Protein AF-A0A8S2SX09-F1 (afdb_monomer_lite)

InterPro domains:
  IPR001024 PLAT/LH2 domain [PF01477] (39-89)
  IPR001024 PLAT/LH2 domain [PS50095] (1-22)
  IPR001024 PLAT/LH2 domain [PS50095] (35-90)
  IPR036392 PLAT/LH2 domain superfamily [SSF49723] (32-89)
  IPR052970 Inner ear hair cell lipoxygenase homology domain-containing protein [PTHR45901] (32-88)

Radius of gyration: 21.68 Å; chains: 1; bounding box: 47×37×47 Å

Foldseek 3Di:
DFDPVADLDLPDGPRHNDDDTDDDPVPDDDDPFWDKDKDKDFQALPPPSADPDFDWDWDADPVGIDDTHTFDDPDRDRDHGDIDMGIDTD

Structure (mmCIF, N/CA/C/O backbone):
data_AF-A0A8S2SX09-F1
#
_entry.id   AF-A0A8S2SX09-F1
#
loop_
_atom_site.group_PDB
_atom_site.id
_atom_site.type_symbol
_atom_site.label_atom_id
_atom_site.label_alt_id
_atom_site.label_comp_id
_atom_site.label_asym_id
_atom_site.label_entity_id
_atom_site.label_seq_id
_atom_site.pdbx_PDB_ins_code
_atom_site.Cartn_x
_atom_site.Cartn_y
_atom_site.Cartn_z
_atom_site.occupancy
_atom_site.B_iso_or_equiv
_atom_site.auth_seq_id
_atom_site.auth_comp_id
_atom_site.auth_asym_id
_atom_site.auth_atom_id
_atom_site.pdbx_PDB_model_num
ATOM 1 N N . THR A 1 1 ? 15.490 -1.611 -16.345 1.00 61.22 1 THR A N 1
ATOM 2 C CA . THR A 1 1 ? 15.525 -2.811 -17.206 1.00 61.22 1 THR A CA 1
ATOM 3 C C . THR A 1 1 ? 16.920 -3.376 -17.152 1.00 61.22 1 THR A C 1
ATOM 5 O O . THR A 1 1 ? 17.843 -2.583 -17.052 1.00 61.22 1 THR A O 1
ATOM 8 N N . PHE A 1 2 ? 17.074 -4.697 -17.201 1.00 74.00 2 PHE A N 1
ATOM 9 C CA . PHE A 1 2 ? 18.380 -5.355 -17.264 1.00 74.00 2 PHE A CA 1
ATOM 10 C C . PHE A 1 2 ? 18.537 -5.952 -18.665 1.00 74.00 2 PHE A C 1
ATOM 12 O O . PHE A 1 2 ? 18.018 -7.041 -18.915 1.00 74.00 2 PHE A O 1
ATOM 19 N N . PRO A 1 3 ? 19.115 -5.212 -19.626 1.00 79.00 3 PRO A N 1
ATOM 20 C CA . PRO A 1 3 ? 19.244 -5.713 -20.985 1.00 79.00 3 PRO A CA 1
ATOM 21 C C . PRO A 1 3 ? 20.250 -6.868 -21.012 1.00 79.00 3 PRO A C 1
ATOM 23 O O . PRO A 1 3 ? 21.432 -6.681 -20.749 1.00 79.00 3 PRO A O 1
ATOM 26 N N . CYS A 1 4 ? 19.773 -8.070 -21.335 1.00 85.06 4 CYS A N 1
ATOM 27 C CA . CYS A 1 4 ? 20.637 -9.232 -21.547 1.00 85.06 4 CYS A CA 1
ATOM 28 C C . CYS A 1 4 ? 21.301 -9.202 -22.936 1.00 85.06 4 CYS A C 1
ATOM 30 O O . CYS A 1 4 ? 22.427 -9.664 -23.091 1.00 85.06 4 CYS A O 1
ATOM 32 N N . ASN A 1 5 ? 20.600 -8.654 -23.940 1.00 85.31 5 ASN A N 1
ATOM 33 C CA . ASN A 1 5 ? 21.018 -8.538 -25.348 1.00 85.31 5 ASN A CA 1
ATOM 34 C C . ASN A 1 5 ? 21.537 -9.835 -26.003 1.00 85.31 5 ASN A C 1
ATOM 36 O O . ASN A 1 5 ? 22.198 -9.770 -27.032 1.00 85.31 5 ASN A O 1
ATOM 40 N N . ASN A 1 6 ? 21.215 -10.999 -25.438 1.00 88.88 6 ASN A N 1
ATOM 41 C CA . ASN A 1 6 ? 21.581 -12.319 -25.942 1.00 88.88 6 ASN A CA 1
ATOM 42 C C . ASN A 1 6 ? 20.493 -13.336 -25.585 1.00 88.88 6 ASN A C 1
ATOM 44 O O . ASN A 1 6 ? 19.715 -13.123 -24.652 1.00 88.88 6 ASN A O 1
ATOM 48 N N . TRP A 1 7 ? 20.456 -14.435 -26.335 1.00 90.56 7 TRP A N 1
ATOM 49 C CA . TRP A 1 7 ? 19.586 -15.577 -26.060 1.00 90.56 7 TRP A CA 1
ATOM 50 C C . TRP A 1 7 ? 20.171 -16.435 -24.935 1.00 90.56 7 TRP A C 1
ATOM 52 O O . TRP A 1 7 ? 21.360 -16.730 -24.959 1.00 90.56 7 TRP A O 1
ATOM 62 N N . LEU A 1 8 ? 19.333 -16.856 -23.981 1.00 91.94 8 LEU A N 1
ATOM 63 C CA . LEU A 1 8 ? 19.699 -17.816 -22.931 1.00 91.94 8 LEU A CA 1
ATOM 64 C C . LEU A 1 8 ? 19.331 -19.237 -23.366 1.00 91.94 8 LEU A C 1
ATOM 66 O O . LEU A 1 8 ? 18.374 -19.822 -22.861 1.00 91.94 8 LEU A O 1
ATOM 70 N N . ALA A 1 9 ? 20.020 -19.755 -24.373 1.00 91.75 9 ALA A N 1
ATOM 71 C CA . ALA A 1 9 ? 19.664 -21.021 -25.004 1.00 91.75 9 ALA A CA 1
ATOM 72 C C . ALA A 1 9 ? 20.919 -21.746 -25.479 1.00 91.75 9 ALA A C 1
ATOM 74 O O . ALA A 1 9 ? 21.865 -21.092 -25.895 1.00 91.75 9 ALA A O 1
ATOM 75 N N . GLU A 1 10 ? 20.927 -23.078 -25.434 1.00 95.31 10 GLU A N 1
ATOM 76 C CA . GLU A 1 10 ? 22.078 -23.905 -25.843 1.00 95.31 10 GLU A CA 1
ATOM 77 C C . GLU A 1 10 ? 22.149 -24.132 -27.365 1.00 95.31 10 GLU A C 1
ATOM 79 O O . GLU A 1 10 ? 23.190 -24.512 -27.908 1.00 95.31 10 GLU A O 1
ATOM 84 N N . ASP A 1 11 ? 21.041 -23.910 -28.069 1.00 94.94 11 ASP A N 1
ATOM 85 C CA . ASP A 1 11 ? 20.849 -24.235 -29.484 1.00 94.94 11 ASP A CA 1
ATOM 86 C C . ASP A 1 11 ? 20.903 -23.013 -30.413 1.00 94.94 11 ASP A C 1
ATOM 88 O O . ASP A 1 11 ? 20.969 -23.161 -31.634 1.00 94.94 11 ASP A O 1
ATOM 92 N N . THR A 1 12 ? 20.938 -21.804 -29.854 1.00 92.31 12 THR A N 1
ATOM 93 C CA . THR A 1 12 ? 21.013 -20.545 -30.598 1.00 92.31 12 THR A CA 1
ATOM 94 C C . THR A 1 12 ? 21.882 -19.520 -29.869 1.00 92.31 12 THR A C 1
ATOM 96 O O . THR A 1 12 ? 22.289 -19.713 -28.725 1.00 92.31 12 THR A O 1
ATOM 99 N N . GLY A 1 13 ? 22.198 -18.414 -30.541 1.00 89.56 13 GLY A N 1
ATOM 100 C CA . GLY A 1 13 ? 23.033 -17.355 -29.980 1.00 89.56 13 GLY A CA 1
ATOM 101 C C . GLY A 1 13 ? 24.432 -17.848 -29.597 1.00 89.56 13 GLY A C 1
ATOM 102 O O . GLY A 1 13 ? 25.114 -18.497 -30.389 1.00 89.56 13 GLY A O 1
ATOM 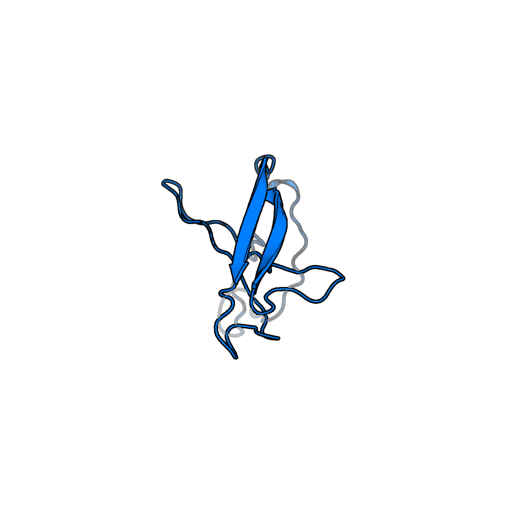103 N N . ASP A 1 14 ? 24.860 -17.513 -28.382 1.00 92.19 14 ASP A N 1
ATOM 104 C CA . ASP A 1 14 ? 26.179 -17.842 -27.830 1.00 92.19 14 ASP A CA 1
ATOM 105 C C . ASP A 1 14 ? 26.185 -19.118 -26.967 1.00 92.19 14 ASP A C 1
ATOM 107 O O . ASP A 1 14 ? 27.205 -19.440 -26.356 1.00 92.19 14 ASP A O 1
ATOM 111 N N . LYS A 1 15 ? 25.079 -19.876 -26.976 1.00 92.75 15 LYS A N 1
ATOM 112 C CA . LYS A 1 15 ? 24.933 -21.185 -26.323 1.00 92.75 15 LYS A CA 1
ATOM 113 C C . LYS A 1 15 ? 25.044 -21.177 -24.798 1.00 92.75 15 LYS A C 1
ATOM 115 O O . LYS A 1 15 ? 25.322 -22.215 -24.201 1.00 92.75 15 LYS A O 1
ATOM 120 N N . LEU A 1 16 ? 24.862 -20.026 -24.157 1.00 92.75 16 LEU A N 1
ATOM 121 C CA . LEU A 1 16 ? 24.952 -19.908 -22.705 1.00 92.75 16 LEU A CA 1
ATOM 122 C C . LEU A 1 16 ? 23.572 -19.644 -22.110 1.00 92.75 16 LEU A C 1
ATOM 124 O O . LEU A 1 16 ? 22.869 -18.730 -22.522 1.00 92.75 16 LEU A O 1
ATOM 128 N N . ILE A 1 17 ? 23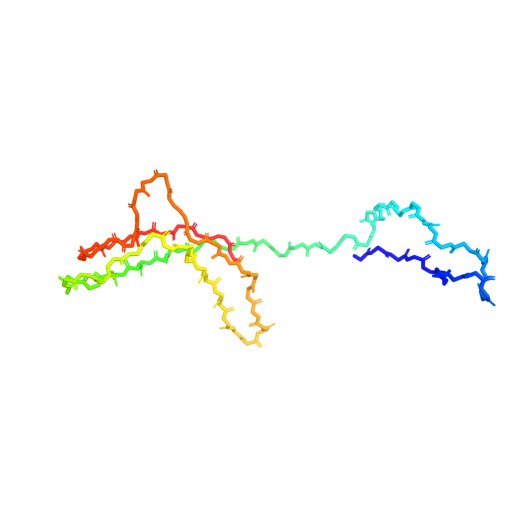.213 -20.425 -21.096 1.00 92.69 17 ILE A N 1
ATOM 129 C CA . ILE A 1 17 ? 21.916 -20.346 -20.406 1.00 92.69 17 ILE A CA 1
ATOM 130 C C . ILE A 1 17 ? 21.956 -19.501 -19.127 1.00 92.69 17 ILE A C 1
ATOM 132 O O . ILE A 1 17 ? 20.923 -19.263 -18.507 1.00 92.69 17 ILE A O 1
ATOM 136 N N . GLU A 1 18 ? 23.136 -19.014 -18.744 1.00 92.12 18 GLU A N 1
ATOM 137 C CA . GLU A 1 18 ? 23.337 -18.176 -17.564 1.00 92.12 18 GLU A CA 1
ATOM 138 C C . GLU A 1 18 ? 24.108 -16.891 -17.887 1.00 92.12 18 GLU A C 1
ATOM 140 O O . GLU A 1 18 ? 24.993 -16.847 -18.754 1.00 92.12 18 GLU A O 1
ATOM 145 N N . ARG A 1 19 ? 23.750 -15.813 -17.181 1.00 88.25 19 ARG A N 1
ATOM 146 C CA . ARG A 1 19 ? 24.339 -14.481 -17.333 1.00 88.25 19 ARG A CA 1
ATOM 147 C C . ARG A 1 19 ? 24.365 -13.752 -16.001 1.00 88.25 19 ARG A C 1
ATOM 149 O O . ARG A 1 19 ? 23.342 -13.625 -15.335 1.00 88.25 19 ARG A O 1
ATOM 156 N N . GLU A 1 20 ? 25.517 -13.183 -15.677 1.00 88.69 20 GLU A N 1
ATOM 157 C CA . GLU A 1 20 ? 25.608 -12.137 -14.666 1.00 88.69 20 GLU A CA 1
ATOM 158 C C . GLU A 1 20 ? 25.250 -10.800 -15.328 1.00 88.69 20 GLU A C 1
ATOM 160 O O . GLU A 1 20 ? 25.965 -10.313 -16.204 1.00 88.69 20 GLU A O 1
ATOM 165 N N . LEU A 1 21 ? 24.122 -10.214 -14.929 1.00 87.56 21 LEU A N 1
ATOM 166 C CA . LEU A 1 21 ? 23.704 -8.891 -15.387 1.00 87.56 21 LEU A CA 1
ATOM 167 C C . LEU A 1 21 ? 24.049 -7.867 -14.312 1.00 87.56 21 LEU A C 1
ATOM 169 O O . LEU A 1 21 ? 23.645 -8.003 -13.157 1.00 87.56 21 LEU A O 1
ATOM 173 N N . ARG A 1 22 ? 24.780 -6.825 -14.700 1.00 84.56 22 ARG A N 1
ATOM 174 C CA . ARG A 1 22 ? 25.083 -5.690 -13.824 1.00 84.56 22 ARG A CA 1
ATOM 175 C C . ARG A 1 22 ? 24.115 -4.552 -14.105 1.00 84.56 22 ARG A C 1
ATOM 177 O O . ARG A 1 22 ? 23.617 -4.413 -15.222 1.00 84.56 22 ARG A O 1
ATOM 184 N N . GLU A 1 23 ? 23.825 -3.756 -13.079 1.00 84.94 23 GLU A N 1
ATOM 185 C CA . GLU A 1 23 ? 23.071 -2.517 -13.263 1.00 84.94 23 GLU A CA 1
ATOM 186 C C . GLU A 1 23 ? 23.823 -1.630 -14.260 1.00 84.94 23 GLU A C 1
ATOM 188 O O . GLU A 1 23 ? 25.021 -1.400 -14.105 1.00 84.94 23 GLU A O 1
ATOM 193 N N . ASP A 1 24 ? 23.108 -1.132 -15.266 1.00 85.94 24 ASP A N 1
ATOM 194 C CA . ASP A 1 24 ? 23.558 -0.006 -16.074 1.00 85.94 24 ASP A CA 1
ATOM 195 C C . ASP A 1 24 ? 22.922 1.267 -15.493 1.00 85.94 24 ASP A C 1
ATOM 197 O O . ASP A 1 24 ? 21.712 1.479 -15.663 1.00 85.94 24 ASP A O 1
ATOM 201 N N . PRO A 1 25 ? 23.697 2.121 -14.798 1.00 84.69 25 PRO A N 1
ATOM 202 C CA . PRO A 1 25 ? 23.165 3.329 -14.180 1.00 84.69 25 PRO A CA 1
ATOM 203 C C . PRO A 1 25 ? 22.530 4.296 -15.186 1.00 84.69 25 PRO A C 1
ATOM 205 O O . PRO A 1 25 ? 21.639 5.054 -14.808 1.00 84.69 25 PRO A O 1
ATOM 208 N N . SER A 1 26 ? 22.941 4.265 -16.460 1.00 84.06 26 SER A N 1
ATOM 209 C CA . SER A 1 26 ? 22.383 5.136 -17.505 1.00 84.06 26 SER A CA 1
ATOM 210 C C . SER A 1 26 ? 20.937 4.777 -17.868 1.00 84.06 26 SER A C 1
ATOM 212 O O . SER A 1 26 ? 20.170 5.634 -18.302 1.00 84.06 26 SER A O 1
ATOM 214 N N . LEU A 1 27 ? 20.537 3.524 -17.627 1.00 81.94 27 LEU A N 1
ATOM 215 C CA . LEU A 1 27 ? 19.181 3.021 -17.857 1.00 81.94 27 LEU A CA 1
ATOM 216 C C . LEU A 1 27 ? 18.288 3.140 -16.617 1.00 81.94 27 LEU A C 1
ATOM 218 O O . LEU A 1 27 ? 17.143 2.662 -16.622 1.00 81.94 27 LEU A O 1
ATOM 222 N N . ARG A 1 28 ? 18.788 3.751 -15.535 1.00 83.94 28 ARG A N 1
ATOM 223 C CA . ARG A 1 28 ? 18.003 3.985 -14.328 1.00 83.94 28 ARG A CA 1
ATOM 224 C C . ARG A 1 28 ? 16.895 4.984 -14.654 1.00 83.94 28 ARG A C 1
ATOM 226 O O . ARG A 1 28 ? 17.136 6.161 -14.901 1.00 83.94 28 ARG A O 1
ATOM 233 N N . LYS A 1 29 ? 15.649 4.509 -14.631 1.00 77.75 29 LYS A N 1
ATOM 234 C CA . LYS A 1 29 ? 14.486 5.393 -14.721 1.00 77.75 29 LYS A CA 1
ATOM 235 C C . LYS A 1 29 ? 14.481 6.298 -13.494 1.00 77.75 29 LYS A C 1
ATOM 237 O O . LYS A 1 29 ? 14.436 5.803 -12.367 1.00 77.75 29 LYS A O 1
ATOM 242 N N . VAL A 1 30 ? 14.515 7.607 -13.720 1.00 78.00 30 VAL A N 1
ATOM 243 C CA . VAL A 1 30 ? 14.253 8.586 -12.666 1.00 78.00 30 VAL A CA 1
ATOM 244 C C . VAL A 1 30 ? 12.804 8.387 -12.247 1.00 78.00 30 VAL A C 1
ATOM 246 O O . VAL A 1 30 ? 11.893 8.554 -13.058 1.00 78.00 30 VAL A O 1
ATOM 249 N N . ARG A 1 31 ? 12.592 7.954 -11.003 1.00 71.50 31 ARG A N 1
ATOM 250 C CA . ARG A 1 31 ? 11.244 7.905 -10.446 1.00 71.50 31 ARG A CA 1
ATOM 251 C C . ARG A 1 31 ? 10.812 9.347 -10.188 1.00 71.50 31 ARG A C 1
ATOM 253 O O . ARG A 1 31 ? 11.610 10.093 -9.611 1.00 71.50 31 ARG A O 1
ATOM 260 N N . PRO A 1 32 ? 9.614 9.759 -10.629 1.00 73.31 32 PRO A N 1
ATOM 261 C CA . PRO A 1 32 ? 9.079 11.037 -10.200 1.00 73.31 32 PRO A CA 1
ATOM 262 C C . PRO A 1 32 ? 9.035 11.072 -8.663 1.00 73.31 32 PRO A C 1
ATOM 264 O O . PRO A 1 32 ? 8.907 10.019 -8.029 1.00 73.31 32 PRO A O 1
ATOM 267 N N . PRO A 1 33 ? 9.210 12.255 -8.055 1.00 79.38 33 PRO A N 1
ATOM 268 C CA . PRO A 1 33 ? 9.082 12.394 -6.615 1.00 79.38 33 PRO A CA 1
ATOM 269 C C . PRO A 1 33 ? 7.686 11.940 -6.188 1.00 79.38 33 PRO A C 1
ATOM 271 O O . PRO A 1 33 ? 6.692 12.347 -6.788 1.00 79.38 33 PRO A O 1
ATOM 274 N N . THR A 1 34 ? 7.633 11.096 -5.163 1.00 83.50 34 THR A N 1
ATOM 275 C CA . THR A 1 34 ? 6.379 10.641 -4.567 1.00 83.50 34 THR A CA 1
ATOM 276 C C . THR A 1 34 ? 5.725 11.781 -3.798 1.00 83.50 34 THR A C 1
ATOM 278 O O . THR A 1 34 ? 6.404 12.588 -3.154 1.00 83.50 34 THR A O 1
ATOM 281 N N . VAL A 1 35 ? 4.401 11.834 -3.832 1.00 88.25 35 VAL A N 1
ATOM 282 C CA . VAL A 1 35 ? 3.595 12.755 -3.032 1.00 88.25 35 VAL A CA 1
ATOM 283 C C . VAL A 1 35 ? 3.084 11.990 -1.809 1.00 88.25 35 VAL A C 1
ATOM 285 O O . VAL A 1 35 ? 2.630 10.857 -1.962 1.00 88.25 35 VAL A O 1
ATOM 288 N N . PRO A 1 36 ? 3.137 12.561 -0.591 1.00 92.25 36 PRO A N 1
ATOM 289 C CA . PRO A 1 36 ? 2.556 11.918 0.579 1.00 92.25 36 PRO A CA 1
ATOM 290 C C . PRO A 1 36 ? 1.027 12.020 0.544 1.00 92.25 36 PRO A C 1
ATOM 292 O O . PRO A 1 36 ? 0.466 13.110 0.423 1.00 92.25 36 PRO A O 1
ATOM 295 N N . TRP A 1 37 ? 0.360 10.884 0.706 1.00 93.50 37 TRP A N 1
ATOM 296 C CA . TRP A 1 37 ? -1.086 10.760 0.848 1.00 93.50 37 TRP A CA 1
ATOM 297 C C . TRP A 1 37 ? -1.429 10.233 2.234 1.00 93.50 37 TRP A C 1
ATOM 299 O O . TRP A 1 37 ? -0.708 9.414 2.806 1.00 93.50 37 TRP A O 1
ATOM 309 N N . TYR A 1 38 ? -2.570 10.683 2.743 1.00 95.00 38 TYR A N 1
ATOM 310 C CA . TYR A 1 38 ? -3.162 10.184 3.974 1.00 95.00 38 TYR A CA 1
ATOM 311 C C . TYR A 1 38 ? -4.443 9.428 3.632 1.00 95.00 38 TYR A C 1
ATOM 313 O O . TYR A 1 38 ? -5.308 9.943 2.922 1.00 95.00 38 TYR A O 1
ATOM 321 N N . ILE A 1 39 ? -4.533 8.188 4.102 1.00 95.38 39 ILE A N 1
ATOM 322 C CA . ILE A 1 39 ? -5.639 7.270 3.844 1.00 95.38 39 ILE A CA 1
ATOM 323 C C . ILE A 1 39 ? -6.305 6.943 5.174 1.00 95.38 39 ILE A C 1
ATOM 325 O O . ILE A 1 39 ? -5.656 6.403 6.066 1.00 95.38 39 ILE A O 1
ATOM 329 N N . TRP A 1 40 ? -7.601 7.221 5.288 1.00 97.00 40 TRP A N 1
ATOM 330 C CA . TRP A 1 40 ? -8.413 6.831 6.439 1.00 97.00 40 TRP A CA 1
ATOM 331 C C . TRP A 1 40 ? -9.286 5.640 6.067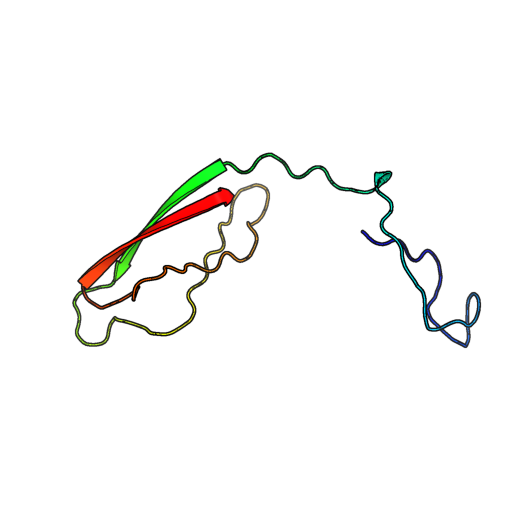 1.00 97.00 40 TRP A C 1
ATOM 333 O O . TRP A 1 40 ? -10.056 5.700 5.106 1.00 97.00 40 TRP A O 1
ATOM 343 N N . VAL A 1 41 ? -9.163 4.558 6.829 1.00 97.00 41 VAL A N 1
ATOM 344 C CA . VAL A 1 41 ? -9.956 3.339 6.664 1.00 97.00 41 VAL A CA 1
ATOM 345 C C . VAL A 1 41 ? -10.862 3.190 7.873 1.00 97.00 41 VAL A C 1
ATOM 347 O O . VAL A 1 41 ? -10.379 3.111 8.999 1.00 97.00 41 VAL A O 1
ATOM 350 N N . TYR A 1 42 ? -12.168 3.142 7.626 1.00 98.00 42 TYR A N 1
ATOM 351 C CA . TYR A 1 42 ? -13.189 2.918 8.644 1.00 98.00 42 TYR A CA 1
ATOM 352 C C . TYR A 1 42 ? -13.693 1.482 8.531 1.00 98.00 42 TYR A C 1
ATOM 354 O O . TYR A 1 42 ? -14.312 1.120 7.528 1.00 98.00 42 TYR A O 1
ATOM 362 N N . THR A 1 43 ? -13.458 0.678 9.561 1.00 98.06 43 THR A N 1
ATOM 363 C CA . THR A 1 43 ? -14.027 -0.668 9.666 1.00 98.06 43 THR A CA 1
ATOM 364 C C . THR A 1 43 ? -15.339 -0.584 10.440 1.00 98.06 43 THR A C 1
ATOM 366 O O . THR A 1 43 ? -15.398 0.030 11.506 1.00 98.06 43 THR A O 1
ATOM 369 N N . SER A 1 44 ? -16.415 -1.189 9.924 1.00 98.31 44 SER A N 1
ATOM 370 C CA . SER A 1 44 ? -17.727 -1.132 10.587 1.00 98.31 44 SER A CA 1
ATOM 371 C C . SER A 1 44 ? -17.685 -1.718 12.001 1.00 98.31 44 SER A C 1
ATOM 373 O O . SER A 1 44 ? -16.902 -2.624 12.274 1.00 98.31 44 SER A O 1
ATOM 375 N N . ASP A 1 45 ? -18.586 -1.274 12.869 1.00 97.88 45 ASP A N 1
ATOM 376 C CA . ASP A 1 45 ? -18.777 -1.790 14.231 1.00 97.88 45 ASP A CA 1
ATOM 377 C C . ASP A 1 45 ? -19.633 -3.073 14.292 1.00 97.88 45 ASP A C 1
ATOM 379 O O . ASP A 1 45 ? -19.908 -3.606 15.369 1.00 97.88 45 ASP A O 1
ATOM 383 N N . ILE A 1 46 ? -20.036 -3.609 13.136 1.00 98.38 46 ILE A N 1
ATOM 384 C CA . ILE A 1 46 ? -20.745 -4.885 13.042 1.00 98.38 46 ILE A CA 1
ATOM 385 C C . ILE A 1 46 ? -19.838 -6.004 13.567 1.00 98.38 46 ILE A C 1
ATOM 387 O O . ILE A 1 46 ? -18.666 -6.119 13.201 1.00 98.38 46 ILE A O 1
ATOM 391 N N . LYS A 1 47 ? -20.400 -6.873 14.414 1.00 97.31 47 LYS A N 1
ATOM 392 C CA . LYS A 1 47 ? -19.685 -8.017 14.990 1.00 97.31 47 LYS A CA 1
ATOM 393 C C . LYS A 1 47 ? -19.022 -8.858 13.891 1.00 97.31 47 LYS A C 1
ATOM 395 O O . LYS A 1 47 ? -19.712 -9.415 13.041 1.00 97.31 47 LYS A O 1
ATOM 400 N N . GLY A 1 48 ? -17.699 -9.003 13.978 1.00 96.94 48 GLY A N 1
ATOM 401 C CA . GLY A 1 48 ? -16.900 -9.800 13.042 1.00 96.94 48 GLY A CA 1
ATO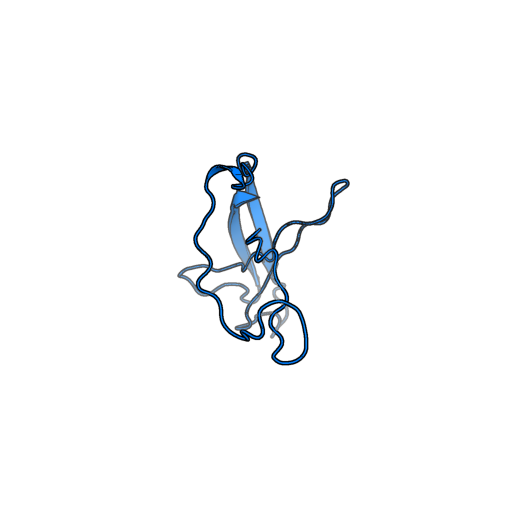M 402 C C . GLY A 1 48 ? -16.449 -9.059 11.780 1.00 96.94 48 GLY A C 1
ATOM 403 O O . GLY A 1 48 ? -15.985 -9.711 10.855 1.00 96.94 48 GLY A O 1
ATOM 404 N N . ALA A 1 49 ? -16.582 -7.731 11.722 1.00 97.94 49 ALA A N 1
ATOM 405 C CA . ALA A 1 49 ? -16.096 -6.933 10.596 1.00 97.94 49 ALA A CA 1
ATOM 406 C C . ALA A 1 49 ? -14.570 -6.718 10.576 1.00 97.94 49 ALA A C 1
ATOM 408 O O . ALA A 1 49 ? -14.048 -6.271 9.556 1.00 97.94 49 ALA A O 1
ATOM 409 N N . GLY A 1 50 ? -13.879 -7.001 11.687 1.00 97.62 50 GLY A N 1
ATOM 410 C CA . GLY A 1 50 ? -12.424 -6.882 11.782 1.00 97.62 50 GLY A CA 1
ATOM 411 C C . GLY A 1 50 ? -11.670 -7.980 11.027 1.00 97.62 50 GLY A C 1
ATOM 412 O O . GLY A 1 50 ? -12.267 -8.994 10.651 1.00 97.62 50 GLY A O 1
ATOM 413 N N . THR A 1 51 ? -10.371 -7.788 10.784 1.00 96.75 51 THR A N 1
ATOM 414 C CA . THR A 1 51 ? -9.554 -8.763 10.045 1.00 96.75 51 THR A CA 1
ATOM 415 C C . THR A 1 51 ? -8.067 -8.718 10.398 1.00 96.75 51 THR A C 1
ATOM 417 O O . THR A 1 51 ? -7.458 -7.657 10.390 1.00 96.75 51 THR A O 1
ATOM 420 N N . ASP A 1 52 ? -7.462 -9.900 10.551 1.00 94.94 52 ASP A N 1
ATOM 421 C CA . ASP A 1 52 ? -6.006 -10.093 10.687 1.00 94.94 52 ASP A CA 1
ATOM 422 C C . ASP A 1 52 ? -5.290 -10.266 9.327 1.00 94.94 52 ASP A C 1
ATOM 424 O O . ASP A 1 52 ? -4.089 -10.553 9.248 1.00 94.94 52 ASP A O 1
ATOM 428 N N . ALA A 1 53 ? -6.031 -10.186 8.217 1.00 95.81 53 ALA A N 1
ATOM 429 C CA . ALA A 1 53 ? -5.478 -10.402 6.887 1.00 95.81 53 ALA A CA 1
ATOM 430 C C . ALA A 1 53 ? -4.530 -9.268 6.461 1.00 95.81 53 ALA A C 1
ATOM 432 O O . ALA A 1 53 ? -4.568 -8.141 6.949 1.00 95.81 53 ALA A O 1
ATOM 433 N N . HIS A 1 54 ? -3.687 -9.542 5.466 1.00 94.62 54 HIS A N 1
ATOM 434 C CA . HIS A 1 54 ? -2.914 -8.485 4.822 1.00 94.62 54 HIS A CA 1
ATOM 435 C C . HIS A 1 54 ? -3.804 -7.673 3.877 1.00 94.62 54 HIS A C 1
ATOM 437 O O . HIS A 1 54 ? -4.321 -8.204 2.895 1.00 94.62 54 HIS A O 1
ATOM 443 N N . VAL A 1 55 ? -3.957 -6.381 4.172 1.00 96.06 55 VAL A N 1
ATOM 444 C CA . VAL A 1 55 ? -4.730 -5.431 3.363 1.00 96.06 55 VAL A CA 1
ATOM 445 C C . VAL A 1 55 ? -3.789 -4.623 2.468 1.00 96.06 55 VAL A C 1
ATOM 447 O O . VAL A 1 55 ? -2.746 -4.132 2.907 1.00 96.06 55 VAL A O 1
ATOM 450 N N . HIS A 1 56 ? -4.163 -4.490 1.197 1.00 96.25 56 HIS A N 1
ATOM 451 C CA . HIS A 1 56 ? -3.369 -3.840 0.157 1.00 96.25 56 HIS A CA 1
ATOM 452 C C . HIS A 1 56 ? -4.205 -2.787 -0.582 1.00 96.25 56 HIS A C 1
ATOM 454 O O . HIS A 1 56 ? -5.410 -2.960 -0.768 1.00 96.25 56 HIS A O 1
ATOM 460 N N . LEU A 1 57 ? -3.560 -1.698 -1.003 1.00 95.88 57 LEU A N 1
ATOM 461 C CA . LEU A 1 57 ? -4.144 -0.581 -1.742 1.00 95.88 57 LEU A CA 1
ATOM 462 C C . LEU A 1 57 ? -3.476 -0.456 -3.114 1.00 95.88 57 LEU A C 1
ATOM 464 O O . LEU A 1 57 ? -2.252 -0.460 -3.222 1.00 95.88 57 LEU A O 1
ATOM 468 N N . VAL A 1 58 ? -4.291 -0.274 -4.152 1.00 96.06 58 VAL A N 1
ATOM 469 C CA . VAL A 1 58 ? -3.844 0.104 -5.497 1.00 96.06 58 VAL A CA 1
ATOM 470 C C . VAL A 1 58 ? -4.703 1.272 -5.961 1.00 96.06 58 VAL A C 1
ATOM 472 O O . VAL A 1 58 ? -5.923 1.138 -6.061 1.00 96.06 58 VAL A O 1
ATOM 475 N N . LEU A 1 59 ? -4.079 2.411 -6.255 1.00 93.25 59 LEU A N 1
ATOM 476 C CA . LEU A 1 59 ? -4.768 3.563 -6.830 1.00 93.25 59 LEU A CA 1
ATOM 477 C C . LEU A 1 59 ? -4.751 3.478 -8.351 1.00 93.25 59 LEU A C 1
ATOM 479 O O . LEU A 1 59 ? -3.714 3.197 -8.945 1.00 93.25 59 LEU A O 1
ATOM 483 N N . TYR A 1 60 ? -5.891 3.760 -8.976 1.00 94.56 60 TYR A N 1
ATOM 484 C CA . TYR A 1 60 ? -6.032 3.860 -10.426 1.00 94.56 60 TYR A CA 1
ATOM 485 C C . TYR A 1 60 ? -6.324 5.312 -10.799 1.00 94.56 60 TYR A C 1
ATOM 487 O O . TYR A 1 60 ? -7.185 5.953 -10.198 1.00 94.56 60 TYR A O 1
ATOM 495 N N . GLY A 1 61 ? -5.612 5.822 -11.796 1.00 91.19 61 GLY A N 1
ATOM 496 C CA . GLY A 1 61 ? -5.753 7.173 -12.321 1.00 91.19 61 GLY A CA 1
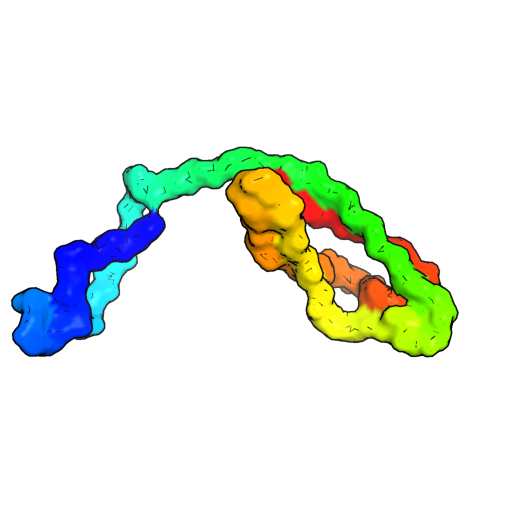ATOM 497 C C . GLY A 1 61 ? -5.648 7.189 -13.841 1.00 91.19 61 GLY A C 1
ATOM 498 O O . GLY A 1 61 ? -5.588 6.146 -14.492 1.00 91.19 61 GLY A O 1
ATOM 499 N N . HIS A 1 62 ? -5.625 8.389 -14.418 1.00 94.44 62 HIS A N 1
ATOM 500 C CA . HIS A 1 62 ? -5.563 8.551 -15.871 1.00 94.44 62 HIS A CA 1
ATOM 501 C C . HIS A 1 62 ? -4.315 7.899 -16.489 1.00 94.44 62 HIS A C 1
ATOM 503 O O . HIS A 1 62 ? -4.426 7.224 -17.511 1.00 94.44 62 HIS A O 1
ATOM 509 N N . ASP A 1 63 ? -3.162 8.047 -15.830 1.00 87.50 63 ASP A N 1
ATOM 510 C CA . ASP A 1 63 ? -1.855 7.598 -16.328 1.00 87.50 63 ASP A CA 1
ATOM 511 C C . ASP A 1 63 ? -1.516 6.142 -15.958 1.00 87.50 63 ASP A C 1
ATOM 513 O O . ASP A 1 63 ? -0.398 5.676 -16.184 1.00 87.50 63 ASP A O 1
ATOM 517 N N . GLY A 1 64 ? -2.471 5.402 -15.385 1.00 90.19 64 GLY A N 1
ATOM 518 C CA . GLY A 1 64 ? -2.301 4.002 -15.006 1.00 90.19 64 GLY A CA 1
ATOM 519 C C . GLY A 1 64 ? -2.636 3.742 -13.544 1.00 90.19 64 GLY A C 1
ATOM 520 O O . GLY A 1 64 ? -3.649 4.217 -13.035 1.00 90.19 64 GLY A O 1
ATOM 521 N N . LYS A 1 65 ? -1.809 2.938 -12.873 1.00 93.31 65 LYS A N 1
ATOM 522 C CA . LYS A 1 65 ? -2.012 2.551 -11.475 1.00 93.31 65 LYS A CA 1
ATOM 523 C C . LYS A 1 65 ? -0.741 2.690 -10.645 1.00 93.31 65 LYS A C 1
ATOM 525 O O . LYS A 1 65 ? 0.356 2.617 -11.198 1.00 93.31 65 LYS A O 1
ATOM 530 N N . SER A 1 66 ? -0.903 2.831 -9.333 1.00 91.44 66 SER A N 1
ATOM 531 C CA . SER A 1 66 ? 0.195 2.702 -8.377 1.00 91.44 66 SER A CA 1
ATOM 532 C C . SER A 1 66 ? 0.729 1.266 -8.328 1.00 91.44 66 SER A C 1
ATOM 534 O O . SER A 1 66 ? 0.101 0.319 -8.822 1.00 91.44 66 SER A O 1
ATOM 536 N N . ASP A 1 67 ? 1.866 1.101 -7.656 1.00 91.56 67 ASP A N 1
ATOM 537 C CA . ASP A 1 67 ? 2.278 -0.203 -7.144 1.00 91.56 67 ASP A CA 1
ATOM 538 C C . ASP A 1 67 ? 1.256 -0.732 -6.118 1.00 91.56 67 ASP A C 1
ATOM 540 O O . ASP A 1 67 ? 0.347 -0.019 -5.678 1.00 91.56 67 ASP A O 1
ATOM 544 N N . ASP A 1 68 ? 1.396 -2.005 -5.759 1.00 95.12 68 ASP A N 1
ATOM 545 C CA . ASP A 1 68 ? 0.648 -2.612 -4.662 1.00 95.12 68 ASP A CA 1
ATOM 546 C C . ASP A 1 68 ? 1.215 -2.129 -3.316 1.00 95.12 68 ASP A C 1
ATOM 548 O O . ASP A 1 68 ? 2.373 -2.391 -2.977 1.00 95.12 68 ASP A O 1
ATOM 552 N N . ILE A 1 69 ? 0.409 -1.367 -2.574 1.00 95.00 69 ILE A N 1
ATOM 553 C CA . ILE A 1 69 ? 0.814 -0.723 -1.324 1.00 95.00 69 ILE A CA 1
ATOM 554 C C . ILE A 1 69 ? 0.190 -1.484 -0.157 1.00 95.00 69 ILE A C 1
ATOM 556 O O . ILE A 1 69 ? -1.006 -1.375 0.107 1.00 95.00 69 ILE A O 1
ATOM 560 N N . LYS A 1 70 ? 1.006 -2.232 0.588 1.00 95.50 70 LYS A N 1
ATOM 561 C CA . LYS A 1 70 ? 0.554 -2.892 1.820 1.00 95.50 70 LYS A CA 1
ATOM 562 C C . LYS A 1 70 ? 0.268 -1.853 2.907 1.00 95.50 70 LYS A C 1
ATOM 564 O O . LYS A 1 70 ? 1.181 -1.148 3.339 1.00 95.50 70 LYS A O 1
ATOM 569 N N . LEU A 1 71 ? -0.968 -1.819 3.399 1.00 95.50 71 LEU A N 1
ATOM 570 C CA . LEU A 1 71 ? -1.363 -0.976 4.524 1.00 95.50 71 LEU A CA 1
ATOM 571 C C . LEU A 1 71 ? -1.015 -1.705 5.828 1.00 95.50 71 LEU A C 1
ATOM 573 O O . LEU A 1 71 ? -1.579 -2.753 6.134 1.00 95.50 71 LEU A O 1
ATOM 577 N N . LYS A 1 72 ? -0.034 -1.190 6.573 1.00 89.94 72 LYS A N 1
ATOM 578 C CA . LYS A 1 72 ? 0.450 -1.796 7.822 1.00 89.94 72 LYS A CA 1
ATOM 579 C C . LYS A 1 72 ? 0.719 -0.734 8.885 1.00 89.94 72 LYS A C 1
ATOM 581 O O . LYS A 1 72 ? 1.103 0.383 8.548 1.00 89.94 72 LYS A O 1
ATOM 586 N N . SER A 1 73 ? 0.577 -1.123 10.146 1.00 87.94 73 SER A N 1
ATOM 587 C CA . SER A 1 73 ? 0.951 -0.350 11.336 1.00 87.94 73 SER A CA 1
ATOM 588 C C . SER A 1 73 ? 1.737 -1.248 12.300 1.00 87.94 73 SER A C 1
ATOM 590 O O . SER A 1 73 ? 1.771 -2.465 12.118 1.00 87.94 73 SER A O 1
ATOM 592 N N . GLU A 1 74 ? 2.390 -0.656 13.302 1.00 83.94 74 GLU A N 1
ATOM 593 C CA . GLU A 1 74 ? 2.975 -1.398 14.435 1.00 83.94 74 GLU A CA 1
ATOM 594 C C . GLU A 1 74 ? 1.905 -1.875 15.429 1.00 83.94 74 GLU A C 1
ATOM 596 O O . GLU A 1 74 ? 2.141 -2.796 16.208 1.00 83.94 74 GLU A O 1
ATOM 601 N N . SER A 1 75 ? 0.731 -1.244 15.396 1.00 86.94 75 SER A N 1
ATOM 602 C CA . SER A 1 75 ? -0.445 -1.631 16.165 1.00 86.94 75 SER A CA 1
ATOM 603 C C . SER A 1 75 ? -1.342 -2.577 15.377 1.00 86.94 75 SER A C 1
ATOM 605 O O . SER A 1 75 ? -1.297 -2.619 14.146 1.00 86.94 75 SER A O 1
ATOM 607 N N . ASP A 1 76 ? -2.226 -3.251 16.105 1.00 90.88 76 ASP A N 1
ATOM 608 C CA . ASP A 1 76 ? -3.371 -3.928 15.512 1.00 90.88 76 ASP A CA 1
ATOM 609 C C . ASP A 1 76 ? -4.260 -2.914 14.772 1.00 90.88 76 ASP A C 1
ATOM 611 O O . ASP A 1 76 ? -4.452 -1.784 15.244 1.00 90.88 76 ASP A O 1
ATOM 615 N N . VAL A 1 77 ? -4.708 -3.268 13.571 1.00 95.81 77 VAL A N 1
ATOM 616 C CA . VAL A 1 77 ? -5.413 -2.379 12.636 1.00 95.81 77 VAL A CA 1
ATOM 617 C C . VAL A 1 77 ? -6.478 -3.159 11.889 1.00 95.81 77 VAL A C 1
ATOM 619 O O . VAL A 1 77 ? -6.374 -4.366 11.741 1.00 95.81 77 VAL A O 1
ATOM 622 N N . PHE A 1 78 ? -7.462 -2.441 11.350 1.00 97.12 78 PHE A N 1
ATOM 623 C CA . PHE A 1 78 ? -8.642 -3.008 10.703 1.00 97.12 78 PHE A CA 1
ATOM 624 C C . PHE A 1 78 ? -9.582 -3.733 11.667 1.00 97.12 78 PHE A C 1
ATOM 626 O O . PHE A 1 78 ? -10.374 -4.559 11.229 1.00 97.12 78 PHE A O 1
ATOM 633 N N . GLU A 1 79 ? -9.578 -3.358 12.946 1.00 97.25 79 GLU A N 1
ATOM 634 C CA . GLU A 1 79 ? -10.502 -3.900 13.942 1.00 97.25 79 GLU A CA 1
ATOM 635 C C . GLU A 1 79 ? -11.903 -3.292 13.835 1.00 97.25 79 GLU A C 1
ATOM 637 O O . GLU A 1 79 ? -12.082 -2.139 13.430 1.00 97.25 79 GLU A O 1
ATOM 642 N N . ALA A 1 80 ? -12.921 -4.061 14.228 1.00 97.69 80 ALA A N 1
ATOM 643 C CA . ALA A 1 80 ? -14.312 -3.619 14.154 1.00 97.69 80 ALA A CA 1
ATOM 644 C C . ALA A 1 80 ? -14.536 -2.312 14.941 1.00 97.69 80 ALA A C 1
ATOM 646 O O . ALA A 1 80 ? -14.195 -2.207 16.120 1.00 97.69 80 ALA A O 1
ATOM 647 N N . GLY A 1 81 ? -15.127 -1.314 14.280 1.00 97.50 81 GLY A N 1
ATOM 648 C CA . GLY A 1 81 ? -15.404 0.008 14.845 1.00 97.50 81 GLY A CA 1
ATOM 649 C C . GLY A 1 81 ? -14.208 0.966 14.883 1.00 97.50 81 GLY A C 1
ATOM 650 O O . GLY A 1 81 ? -14.346 2.069 15.416 1.00 97.50 81 GLY A O 1
ATOM 651 N N . GLN A 1 82 ? -13.045 0.592 14.340 1.00 96.94 82 GLN A N 1
ATOM 652 C CA . GLN A 1 82 ? -11.885 1.481 14.279 1.00 96.94 82 GLN A CA 1
ATOM 653 C C . GLN A 1 82 ? -11.846 2.346 13.015 1.00 96.94 82 GLN A C 1
ATOM 655 O O . GLN A 1 82 ? -12.320 1.973 11.941 1.00 96.94 82 GLN A O 1
ATOM 660 N N . CYS A 1 83 ? -11.200 3.505 13.159 1.00 96.94 83 CYS A N 1
ATOM 661 C CA . CYS A 1 83 ? -10.695 4.311 12.057 1.00 96.94 83 CYS A CA 1
ATOM 662 C C . CYS A 1 83 ? -9.167 4.304 12.127 1.00 96.94 83 CYS A C 1
ATOM 664 O O . CYS A 1 83 ? -8.596 4.820 13.089 1.00 96.94 83 CYS A O 1
ATOM 666 N N . ASN A 1 84 ? -8.506 3.744 11.118 1.00 97.00 84 ASN A N 1
ATOM 667 C CA . ASN A 1 84 ? -7.049 3.714 11.033 1.00 97.00 84 ASN A CA 1
ATOM 668 C C . ASN A 1 84 ? -6.562 4.684 9.948 1.00 97.00 84 ASN A C 1
ATOM 670 O O . ASN A 1 84 ? -7.153 4.768 8.872 1.00 97.00 84 ASN A O 1
ATOM 674 N N . GLU A 1 85 ? -5.484 5.413 10.237 1.00 96.06 85 GLU A N 1
ATOM 675 C CA . GLU A 1 85 ? -4.846 6.361 9.319 1.00 96.06 85 GLU A CA 1
ATOM 676 C C . GLU A 1 85 ? -3.516 5.791 8.813 1.00 96.06 85 GLU A C 1
ATOM 678 O O . GLU A 1 85 ? -2.686 5.336 9.601 1.00 96.06 85 GLU A O 1
ATOM 683 N N . PHE A 1 86 ? -3.298 5.850 7.500 1.00 95.75 86 PHE A N 1
ATOM 684 C CA . PHE A 1 86 ? -2.072 5.401 6.850 1.00 95.75 86 PHE A CA 1
ATOM 685 C C . PHE A 1 86 ? -1.466 6.528 6.025 1.00 95.75 86 PHE A C 1
ATOM 687 O O . PHE A 1 86 ? -2.137 7.120 5.179 1.00 95.75 86 PHE A O 1
ATOM 694 N N . LYS A 1 87 ? -0.172 6.779 6.227 1.00 94.50 87 LYS A N 1
ATOM 695 C CA . LYS A 1 87 ? 0.620 7.640 5.351 1.00 94.50 87 LYS A CA 1
ATOM 696 C C . LYS A 1 87 ? 1.289 6.785 4.278 1.00 94.50 87 LYS A C 1
ATOM 698 O O . LYS A 1 87 ? 2.041 5.869 4.611 1.00 94.50 87 LYS A O 1
ATOM 703 N N . VAL A 1 88 ? 1.030 7.093 3.012 1.00 92.81 88 VAL A N 1
ATOM 704 C CA . VAL A 1 88 ? 1.590 6.378 1.858 1.00 92.81 88 VAL A CA 1
ATOM 705 C C . VAL A 1 88 ? 2.228 7.365 0.889 1.00 92.81 88 VAL A C 1
ATOM 707 O O . VAL A 1 88 ? 1.697 8.448 0.665 1.00 92.81 88 VAL A O 1
ATOM 710 N N . ASP A 1 89 ? 3.372 6.996 0.326 1.00 90.19 89 ASP A N 1
ATOM 711 C CA . ASP A 1 89 ? 4.083 7.803 -0.663 1.00 90.19 89 ASP A CA 1
ATOM 712 C C . ASP A 1 89 ? 3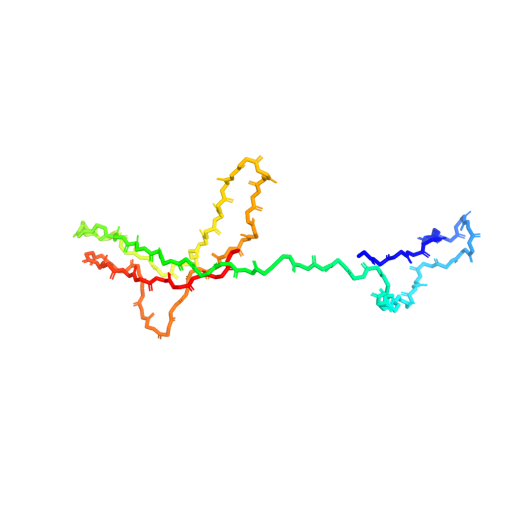.789 7.224 -2.056 1.00 90.19 89 ASP A C 1
ATOM 714 O O . ASP A 1 89 ? 4.127 6.067 -2.322 1.00 90.19 89 ASP A O 1
ATOM 718 N N . ILE A 1 90 ? 3.115 8.006 -2.909 1.00 85.06 90 ILE A N 1
ATOM 719 C CA . ILE A 1 90 ? 2.609 7.583 -4.233 1.00 85.06 90 ILE A CA 1
ATOM 720 C C . ILE A 1 90 ? 3.209 8.445 -5.336 1.00 85.06 90 ILE A C 1
ATOM 722 O O . ILE A 1 90 ? 3.249 9.684 -5.157 1.00 85.06 90 ILE A O 1
#

Secondary structure (DSSP, 8-state):
-----S---SSSTTS-S---PPP-GGG---PPPPPEEEEEEE---STT----SPEEE--EETTEE---EEE--SS--S-TT-EEEEEEE-

Organism: NCBI:txid392030

Sequence (90 aa):
TFPCNNWLAEDTGDKLIERELREDPSLRKVRPPTVPWYIWVYTSDIKGAGTDAHVHLVLYGHDGKSDDIKLKSESDVFEAGQCNEFKVDI

pLDDT: mean 90.94, std 6.95, range [61.22, 98.38]